Protein AF-Q2MZE9-F1 (afdb_monomer)

Mean predicted aligned error: 7.94 Å

InterPro domains:
  IPR005821 Ion transport domain [PF00520] (75-155)
  IPR008051 Voltage gated sodium channel, alpha-1 subunit [PR01664] (6-20)
  IPR008051 Voltage gated sodium channel, alpha-1 subunit [PR01664] (38-50)
  IPR043203 Voltage-gated cation channel calcium and sodium [PTHR10037] (46-164)

Organism: Oryctolagus cuniculus (NCBI:txid9986)

Radius of gyration: 27.96 Å; Cα contacts (8 Å, |Δi|>4): 169; chains: 1; bounding box: 73×41×87 Å

Nearest PDB structures (foldseek):
  8gz1-assembly1_B  TM=9.449E-01  e=8.628E-14  Homo sapiens
  8fhd-assembly1_A  TM=8.989E-01  e=8.628E-14  Homo sapiens
  5xsy-assembly1_A  TM=7.921E-01  e=4.516E-14  Electrophorus electricus
  8t6l-assembly1_A  TM=7.989E-01  e=1.808E-12  Rattus norvegicus
  7dtc-assembly1_A  TM=7.735E-01  e=7.305E-13  Homo sapiens

pLDDT: mean 89.85, std 5.23, range [54.91, 95.44]

Secondary structure (DSSP, 8-state):
-BSSPPHHHHHHTEEEEEEEEEETTEEEEEEEEEE-HHHHHH-GGGS-B-TT-SSBPP--SSTTSPPPPTTB---S-SPPTGGGTS-SSSHHHHHHHHHHHHTTSSHHHHHHHHHHHH-GGGHHHHHHHHHHHHHHHHHHHHHHHHHHHHHHHHHHHHHHHTT-

Structure (mmCIF, N/CA/C/O backbone):
data_AF-Q2MZE9-F1
#
_entry.id   AF-Q2MZE9-F1
#
loop_
_atom_site.group_PDB
_atom_site.id
_atom_site.type_symbol
_atom_site.label_atom_id
_atom_site.label_alt_id
_atom_site.label_comp_id
_atom_site.label_asym_id
_atom_site.label_entity_id
_atom_site.label_seq_id
_atom_site.pdbx_PDB_ins_code
_atom_site.Cartn_x
_atom_site.Cartn_y
_atom_site.Cartn_z
_atom_site.occupancy
_atom_site.B_iso_or_equiv
_atom_site.auth_seq_id
_atom_site.auth_comp_id
_atom_site.auth_asym_id
_atom_site.auth_atom_id
_atom_site.pdbx_PDB_model_num
ATOM 1 N N . ILE A 1 1 ? 11.244 -5.473 -10.842 1.00 92.06 1 ILE A N 1
ATOM 2 C CA . ILE A 1 1 ? 11.239 -5.811 -12.282 1.00 92.06 1 ILE A CA 1
ATOM 3 C C . ILE A 1 1 ? 12.564 -6.429 -12.678 1.00 92.06 1 ILE A C 1
ATOM 5 O O . ILE A 1 1 ? 13.571 -6.033 -12.102 1.00 92.06 1 ILE A O 1
ATOM 9 N N . GLN A 1 2 ? 12.567 -7.386 -13.600 1.00 92.69 2 GLN A N 1
ATOM 10 C CA . GLN A 1 2 ? 13.793 -8.001 -14.095 1.00 92.69 2 GLN A CA 1
ATOM 11 C C . GLN A 1 2 ? 14.699 -6.948 -14.754 1.00 92.69 2 GLN A C 1
ATOM 13 O O . GLN A 1 2 ? 14.245 -6.160 -15.587 1.00 92.69 2 GLN A O 1
ATOM 18 N N . TRP A 1 3 ? 15.967 -6.909 -14.350 1.00 90.06 3 TRP A N 1
ATOM 19 C CA . TRP A 1 3 ? 16.980 -6.007 -14.888 1.00 90.06 3 TRP A CA 1
ATOM 20 C C . TRP A 1 3 ? 18.386 -6.613 -14.740 1.00 90.06 3 TRP A C 1
ATOM 22 O O . TRP A 1 3 ? 18.739 -7.023 -13.630 1.00 90.06 3 TRP A O 1
ATOM 32 N N . PRO A 1 4 ? 19.223 -6.630 -15.798 1.00 91.06 4 PRO A N 1
ATOM 33 C CA . PRO A 1 4 ? 19.014 -6.046 -17.132 1.00 91.06 4 PRO A CA 1
ATOM 34 C C . PRO A 1 4 ? 17.959 -6.788 -17.985 1.00 91.06 4 PRO A C 1
ATOM 36 O O . PRO A 1 4 ? 17.674 -7.954 -17.706 1.00 91.06 4 PRO A O 1
ATOM 39 N N . PRO A 1 5 ? 17.359 -6.135 -19.004 1.00 88.62 5 PRO A N 1
ATOM 40 C CA . PRO A 1 5 ? 16.402 -6.774 -19.903 1.00 88.62 5 PRO A CA 1
ATOM 41 C C . PRO A 1 5 ? 17.094 -7.863 -20.726 1.00 88.62 5 PRO A C 1
ATOM 43 O O . PRO A 1 5 ? 18.270 -7.750 -21.073 1.00 88.62 5 PRO A O 1
ATOM 46 N N . THR A 1 6 ? 16.355 -8.910 -21.073 1.00 88.12 6 THR A N 1
ATOM 47 C CA . THR A 1 6 ? 16.819 -9.919 -22.035 1.00 88.12 6 THR A CA 1
ATOM 48 C C . THR A 1 6 ? 16.751 -9.379 -23.466 1.00 88.12 6 THR A C 1
ATOM 50 O O . THR A 1 6 ? 15.956 -8.481 -23.750 1.00 88.12 6 THR A O 1
ATOM 53 N N . ASN A 1 7 ? 17.523 -9.953 -24.394 1.00 87.06 7 ASN A N 1
ATOM 54 C CA . ASN A 1 7 ? 17.470 -9.553 -25.808 1.00 87.06 7 ASN A CA 1
ATOM 55 C C . ASN A 1 7 ? 16.047 -9.659 -26.385 1.00 87.06 7 ASN A C 1
ATOM 57 O O . ASN A 1 7 ? 15.601 -8.745 -27.066 1.00 87.06 7 ASN A O 1
ATOM 61 N N . ALA A 1 8 ? 15.304 -10.713 -26.024 1.00 84.75 8 ALA A N 1
ATOM 62 C CA . ALA A 1 8 ? 13.913 -10.889 -26.442 1.00 84.75 8 ALA A CA 1
ATOM 63 C C . ALA A 1 8 ? 13.004 -9.752 -25.941 1.00 84.75 8 ALA A C 1
ATOM 65 O O . ALA A 1 8 ? 12.236 -9.186 -26.711 1.00 84.75 8 ALA A O 1
ATOM 66 N N . SER A 1 9 ? 13.136 -9.361 -24.668 1.00 84.38 9 SER A N 1
ATOM 67 C CA . SER A 1 9 ? 12.370 -8.232 -24.122 1.00 84.38 9 SER A CA 1
ATOM 68 C C . SER A 1 9 ? 12.788 -6.878 -24.702 1.00 84.38 9 SER A C 1
ATOM 70 O O . SER A 1 9 ? 11.970 -5.966 -24.780 1.00 84.38 9 SER A O 1
ATOM 72 N N . LEU A 1 10 ? 14.054 -6.731 -25.107 1.00 85.69 10 LEU A N 1
ATOM 73 C CA . LEU A 1 10 ? 14.547 -5.512 -25.743 1.00 85.69 10 LEU A CA 1
ATOM 74 C C . LEU A 1 10 ? 13.932 -5.337 -27.138 1.00 85.69 10 LEU A C 1
ATOM 76 O O . LEU A 1 10 ? 13.550 -4.228 -27.492 1.00 85.69 10 LEU A O 1
ATOM 80 N N . GLU A 1 11 ? 13.804 -6.430 -27.893 1.00 84.12 11 GLU A N 1
ATOM 81 C CA . GLU A 1 11 ? 13.149 -6.448 -29.204 1.00 84.12 11 GLU A CA 1
ATOM 82 C C . GLU A 1 11 ? 11.637 -6.204 -29.082 1.00 84.12 11 GLU A C 1
ATOM 84 O O . GLU A 1 11 ? 11.106 -5.320 -29.754 1.00 84.12 11 GLU A O 1
ATOM 89 N N . GLU A 1 12 ? 10.950 -6.921 -28.184 1.00 85.50 12 GLU A N 1
ATOM 90 C CA . GLU A 1 12 ? 9.489 -6.840 -28.009 1.00 85.50 12 GLU A CA 1
ATOM 91 C C . GLU A 1 12 ? 9.016 -5.454 -27.542 1.00 85.50 12 GLU A C 1
ATOM 93 O O . GLU A 1 12 ? 7.957 -4.986 -27.956 1.00 85.50 12 GLU A O 1
ATOM 98 N N . HIS A 1 13 ? 9.812 -4.774 -26.713 1.00 85.75 13 HIS A N 1
ATOM 99 C CA . HIS A 1 13 ? 9.505 -3.435 -26.205 1.00 85.75 13 HIS A CA 1
ATOM 100 C C . HIS A 1 13 ? 10.331 -2.337 -26.891 1.00 85.75 13 HIS A C 1
ATOM 102 O O . HIS A 1 13 ? 10.587 -1.298 -26.288 1.00 85.75 13 HIS A O 1
ATOM 108 N N . SER A 1 14 ? 10.756 -2.534 -28.141 1.00 87.31 14 SER A N 1
ATOM 109 C CA . SER A 1 14 ? 11.359 -1.469 -28.951 1.00 87.31 14 SER A CA 1
ATOM 110 C C . SER A 1 14 ? 10.313 -0.777 -29.829 1.00 87.31 14 SER A C 1
ATOM 112 O O . SER A 1 14 ? 9.442 -1.415 -30.416 1.00 87.31 14 SER A O 1
ATOM 114 N N . ILE A 1 15 ? 10.384 0.550 -29.911 1.00 85.69 15 ILE A N 1
ATOM 115 C CA . ILE A 1 15 ? 9.556 1.370 -30.796 1.00 85.69 15 ILE A CA 1
ATOM 116 C C . ILE A 1 15 ? 10.444 1.925 -31.901 1.00 85.69 15 ILE A C 1
ATOM 118 O O . ILE A 1 15 ? 11.476 2.544 -31.637 1.00 85.69 15 ILE A O 1
ATOM 122 N N . GLU A 1 16 ? 10.006 1.749 -33.142 1.00 86.44 16 GLU A N 1
ATOM 123 C CA . GLU A 1 16 ? 10.609 2.395 -34.302 1.00 86.44 16 GLU A CA 1
ATOM 124 C C . GLU A 1 16 ? 10.171 3.866 -34.365 1.00 86.44 16 GLU A C 1
ATOM 126 O O . GLU A 1 16 ? 8.978 4.185 -34.409 1.00 86.44 16 GLU A O 1
ATOM 131 N N . LYS A 1 17 ? 11.139 4.784 -34.347 1.00 83.50 17 LYS A N 1
ATOM 132 C CA . LYS A 1 17 ? 10.919 6.222 -34.513 1.00 83.50 17 LYS A CA 1
ATOM 133 C C . LYS A 1 17 ? 11.656 6.723 -35.747 1.00 83.50 17 LYS A C 1
ATOM 135 O O . LYS A 1 17 ? 12.862 6.539 -35.876 1.00 83.50 17 LYS A O 1
ATOM 140 N N . ASN A 1 18 ? 10.930 7.436 -36.605 1.00 84.44 18 ASN A N 1
ATOM 141 C CA . ASN A 1 18 ? 11.505 8.136 -37.750 1.00 84.44 18 ASN A CA 1
ATOM 142 C C . ASN A 1 18 ? 11.893 9.548 -37.320 1.00 84.44 18 ASN A C 1
ATOM 144 O O . ASN A 1 18 ? 11.025 10.359 -36.992 1.00 84.44 18 ASN A O 1
ATOM 148 N N . ILE A 1 19 ? 13.190 9.831 -37.303 1.00 84.44 19 ILE A N 1
ATOM 149 C CA . ILE A 1 19 ? 13.750 11.115 -36.889 1.00 84.44 19 ILE A CA 1
A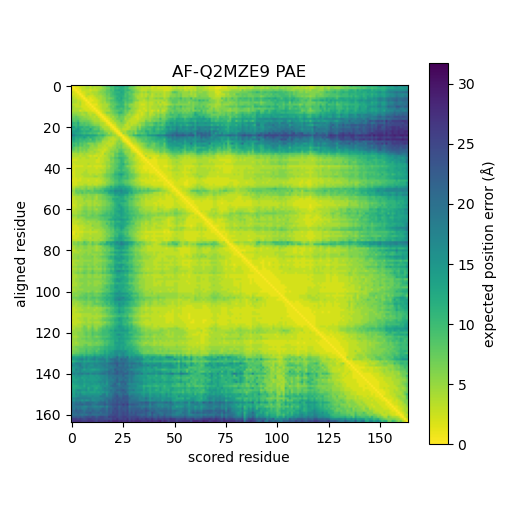TOM 150 C C . ILE A 1 19 ? 14.351 11.798 -38.116 1.00 84.44 19 ILE A C 1
ATOM 152 O O . ILE A 1 19 ? 14.996 11.166 -38.947 1.00 84.44 19 ILE A O 1
ATOM 156 N N . THR A 1 20 ? 14.138 13.104 -38.236 1.00 83.44 20 THR A N 1
ATOM 157 C CA . THR A 1 20 ? 14.804 13.944 -39.236 1.00 83.44 20 THR A CA 1
ATOM 158 C C . THR A 1 20 ? 16.092 14.498 -38.634 1.00 83.44 20 THR A C 1
ATOM 160 O O . THR A 1 20 ? 16.030 15.285 -37.686 1.00 83.44 20 THR A O 1
ATOM 163 N N . VAL A 1 21 ? 17.245 14.109 -39.168 1.00 81.81 21 VAL A N 1
ATOM 164 C CA . VAL A 1 21 ? 18.564 14.589 -38.737 1.00 81.81 21 VAL A CA 1
ATOM 165 C C . VAL A 1 21 ? 19.130 15.504 -39.822 1.00 81.81 21 VAL A C 1
ATOM 167 O O . VAL A 1 21 ? 19.146 15.140 -40.997 1.00 81.81 21 VAL A O 1
ATOM 170 N N . ASP A 1 22 ? 19.570 16.708 -39.448 1.00 79.06 22 ASP A N 1
ATOM 171 C CA . ASP A 1 22 ? 20.300 17.599 -40.357 1.00 79.06 22 ASP A CA 1
ATOM 172 C C . ASP A 1 22 ? 21.789 17.261 -40.307 1.00 79.06 22 ASP A C 1
ATOM 174 O O . ASP A 1 22 ? 22.445 17.430 -39.277 1.00 79.06 22 ASP A O 1
ATOM 178 N N . ASN A 1 23 ? 22.320 16.776 -41.425 1.00 79.69 23 ASN A N 1
ATOM 179 C CA . ASN A 1 23 ? 23.736 16.501 -41.585 1.00 79.69 23 ASN A CA 1
ATOM 180 C C . ASN A 1 23 ? 24.309 17.509 -42.585 1.00 79.69 23 ASN A C 1
ATOM 182 O O . ASN A 1 23 ? 24.196 17.346 -43.801 1.00 79.69 23 ASN A O 1
ATOM 186 N N . ASN A 1 24 ? 24.912 18.576 -42.058 1.00 77.44 24 ASN A N 1
ATOM 187 C CA . ASN A 1 24 ? 25.632 19.597 -42.823 1.00 77.44 24 ASN A CA 1
ATOM 188 C C . ASN A 1 24 ? 24.790 20.270 -43.938 1.00 77.44 24 ASN A C 1
ATOM 190 O O . ASN A 1 24 ? 25.292 20.528 -45.033 1.00 77.44 24 ASN A O 1
ATOM 194 N N . GLY A 1 25 ? 23.505 20.539 -43.668 1.00 76.31 25 GLY A N 1
ATOM 195 C CA . GLY A 1 25 ? 22.568 21.194 -44.588 1.00 76.31 25 GLY A CA 1
ATOM 196 C C . GLY A 1 25 ? 21.709 20.235 -45.418 1.00 76.31 25 GLY A C 1
ATOM 197 O O . GLY A 1 25 ? 20.897 20.691 -46.226 1.00 76.31 25 GLY A O 1
ATOM 198 N N . THR A 1 26 ? 21.867 18.920 -45.233 1.00 78.19 26 THR A N 1
ATOM 199 C CA . THR A 1 26 ? 20.988 17.898 -45.816 1.00 78.19 26 THR A CA 1
ATOM 200 C C . THR A 1 26 ? 20.125 17.251 -44.740 1.00 78.19 26 THR A C 1
ATOM 202 O O . THR A 1 26 ? 20.638 16.652 -43.799 1.00 78.19 26 THR A O 1
ATOM 205 N N . ILE A 1 27 ? 18.803 17.352 -44.905 1.00 81.50 27 ILE A N 1
ATOM 206 C CA . ILE A 1 27 ? 17.824 16.705 -44.027 1.00 81.50 27 ILE A CA 1
ATOM 207 C C . ILE A 1 27 ? 17.706 15.237 -44.442 1.00 81.50 27 ILE A C 1
ATOM 209 O O . ILE A 1 27 ? 17.282 14.937 -45.561 1.00 81.50 27 ILE A O 1
ATOM 213 N N . VAL A 1 28 ? 18.070 14.332 -43.539 1.00 82.81 28 VAL A N 1
ATOM 214 C CA . VAL A 1 28 ? 17.989 12.880 -43.726 1.00 82.81 28 VAL A CA 1
ATOM 215 C C . VAL A 1 28 ? 16.950 12.311 -42.762 1.00 82.81 28 VAL A C 1
ATOM 217 O O . VAL A 1 28 ? 16.917 12.679 -41.591 1.00 82.81 28 VAL A O 1
ATOM 220 N N . ASN A 1 29 ? 16.096 11.412 -43.255 1.00 83.12 29 ASN A N 1
ATOM 221 C CA . ASN A 1 29 ? 15.196 10.634 -42.405 1.00 83.12 29 ASN A CA 1
ATOM 222 C C . ASN A 1 29 ? 15.918 9.358 -41.958 1.00 83.12 29 ASN A C 1
ATOM 224 O O . ASN A 1 29 ? 16.256 8.526 -42.799 1.00 83.12 29 ASN A O 1
ATOM 228 N N . GLU A 1 30 ? 16.122 9.199 -40.655 1.00 84.19 30 GLU A N 1
ATOM 229 C CA . GLU A 1 30 ? 16.715 8.011 -40.041 1.00 84.19 30 GLU A CA 1
ATOM 230 C C . GLU A 1 30 ? 15.681 7.276 -39.179 1.00 84.19 30 GLU A C 1
ATOM 232 O O . GLU A 1 30 ? 14.923 7.888 -38.424 1.00 84.19 30 GLU A O 1
ATOM 237 N N . THR A 1 31 ? 15.652 5.949 -39.294 1.00 82.69 31 THR A N 1
ATOM 238 C CA . THR A 1 31 ? 14.864 5.050 -38.440 1.00 82.69 31 THR A CA 1
ATOM 239 C C . THR A 1 31 ? 15.708 4.654 -37.230 1.00 82.69 31 THR A C 1
ATOM 241 O O . THR A 1 31 ? 16.752 4.015 -37.390 1.00 82.69 31 THR A O 1
ATOM 244 N N . VAL A 1 32 ? 15.271 5.007 -36.024 1.00 84.19 32 VAL A N 1
ATOM 245 C CA . VAL A 1 32 ? 15.944 4.656 -34.765 1.00 84.19 32 VAL A CA 1
ATOM 246 C C . VAL A 1 32 ? 15.018 3.791 -33.918 1.00 84.19 32 VAL A C 1
ATOM 248 O O . VAL A 1 32 ? 13.835 4.096 -33.772 1.00 84.19 32 VAL A O 1
ATOM 251 N N . PHE A 1 33 ? 15.562 2.725 -33.332 1.00 83.50 33 PHE A N 1
ATOM 252 C CA . PHE A 1 33 ? 14.850 1.887 -32.369 1.00 83.50 33 PHE A CA 1
ATOM 253 C C . PHE A 1 33 ? 15.090 2.412 -30.954 1.00 83.50 33 PHE A C 1
ATOM 255 O O . PHE A 1 33 ? 16.225 2.448 -30.478 1.00 83.50 33 PHE A O 1
ATOM 262 N N . GLU A 1 34 ? 14.021 2.825 -30.279 1.00 86.38 34 GLU A N 1
ATOM 263 C CA . GLU A 1 34 ? 14.058 3.292 -28.895 1.00 86.38 34 GLU A CA 1
ATOM 264 C C . GLU A 1 34 ? 13.375 2.275 -27.983 1.00 86.38 34 GLU A C 1
ATOM 266 O O . GLU A 1 34 ? 12.285 1.794 -28.281 1.00 86.38 34 GLU A O 1
ATOM 271 N N . PHE A 1 35 ? 14.004 1.951 -26.857 1.00 88.38 35 PHE A N 1
ATOM 272 C CA . PHE A 1 35 ? 13.419 1.041 -25.879 1.00 88.38 35 PHE A CA 1
ATOM 273 C C . PHE A 1 35 ? 12.284 1.722 -25.100 1.00 88.38 35 PHE A C 1
ATOM 275 O O . PHE A 1 35 ? 12.503 2.706 -24.387 1.00 88.38 35 PHE A O 1
ATOM 282 N N . ASP A 1 36 ? 11.072 1.179 -25.201 1.00 91.06 36 ASP A N 1
ATOM 283 C CA . ASP A 1 36 ? 9.901 1.639 -24.466 1.00 91.06 36 ASP A CA 1
ATOM 284 C C . ASP A 1 36 ? 9.876 1.078 -23.046 1.00 91.06 36 ASP A C 1
ATOM 286 O O . ASP A 1 36 ? 9.260 0.055 -22.725 1.00 91.06 36 ASP A O 1
ATOM 290 N N . TRP A 1 37 ? 10.509 1.836 -22.157 1.00 89.94 37 TRP A N 1
ATOM 291 C CA . TRP A 1 37 ? 10.504 1.553 -20.731 1.00 89.94 37 TRP A CA 1
ATOM 292 C C . TRP A 1 37 ? 9.093 1.447 -20.142 1.00 89.94 37 TRP A C 1
ATOM 294 O O . TRP A 1 37 ? 8.875 0.631 -19.251 1.00 89.94 37 TRP A O 1
ATOM 304 N N . LYS A 1 38 ? 8.118 2.241 -20.610 1.00 90.81 38 LYS A N 1
ATOM 305 C CA . LYS A 1 38 ? 6.769 2.252 -20.017 1.00 90.81 38 LYS A CA 1
ATOM 306 C C . LYS A 1 38 ? 6.026 0.952 -20.297 1.00 90.81 38 LYS A C 1
ATOM 308 O O . LYS A 1 38 ? 5.412 0.404 -19.384 1.00 90.81 38 LYS A O 1
ATOM 313 N N . SER A 1 39 ? 6.109 0.463 -21.532 1.00 90.75 39 SER A N 1
ATOM 314 C CA . SER A 1 39 ? 5.529 -0.825 -21.912 1.00 90.75 39 SER A CA 1
ATOM 315 C C . SER A 1 39 ? 6.199 -1.973 -21.153 1.00 90.75 39 SER A C 1
ATOM 317 O O . SER A 1 39 ? 5.507 -2.802 -20.562 1.00 90.75 39 SER A O 1
ATOM 319 N N . TYR A 1 40 ? 7.532 -1.952 -21.045 1.00 91.69 40 TYR A N 1
ATOM 320 C CA . TYR A 1 40 ? 8.283 -2.977 -20.315 1.00 91.69 40 TYR A CA 1
ATOM 321 C C . TYR A 1 40 ? 7.908 -3.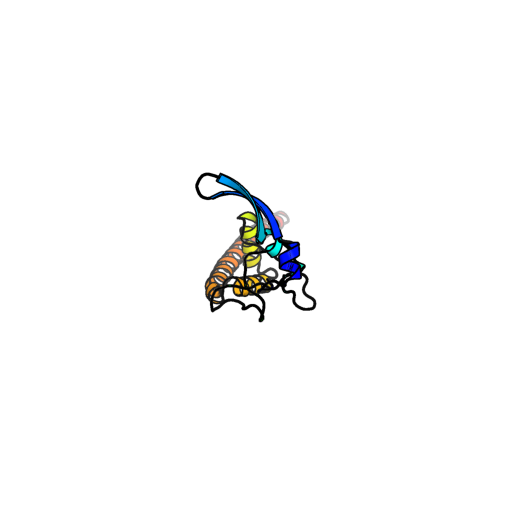048 -18.828 1.00 91.69 40 TYR A C 1
ATOM 323 O O . TYR A 1 40 ? 7.667 -4.132 -18.300 1.00 91.69 40 TYR A O 1
ATOM 331 N N . ILE A 1 41 ? 7.806 -1.904 -18.134 1.00 93.06 41 ILE A N 1
ATOM 332 C CA . ILE A 1 41 ? 7.467 -1.912 -16.703 1.00 93.06 41 ILE A CA 1
ATOM 333 C C . ILE A 1 41 ? 6.038 -2.370 -16.416 1.00 93.06 41 ILE A C 1
ATOM 335 O O . ILE A 1 41 ? 5.766 -2.891 -15.333 1.00 93.06 41 ILE A O 1
ATOM 339 N N . GLN A 1 42 ? 5.123 -2.159 -17.358 1.00 91.44 42 GLN A N 1
ATOM 340 C CA . GLN A 1 42 ? 3.719 -2.502 -17.186 1.00 91.44 42 GLN A CA 1
ATOM 341 C C . GLN A 1 42 ? 3.454 -3.996 -17.404 1.00 91.44 42 GLN A C 1
ATOM 343 O O . GLN A 1 42 ? 2.466 -4.517 -16.884 1.00 91.44 42 GLN A O 1
ATOM 348 N N . ASP A 1 43 ? 4.343 -4.688 -18.112 1.00 91.50 43 ASP A N 1
ATOM 349 C CA . ASP A 1 43 ? 4.225 -6.113 -18.366 1.00 91.50 43 ASP A CA 1
ATOM 350 C C . ASP A 1 43 ? 4.519 -6.943 -17.106 1.00 91.50 43 ASP A C 1
ATOM 352 O O . ASP A 1 43 ? 5.605 -6.907 -16.519 1.00 91.50 43 ASP A O 1
ATOM 356 N N . THR A 1 44 ? 3.524 -7.726 -16.693 1.00 90.12 44 THR A N 1
ATOM 357 C CA . THR A 1 44 ? 3.588 -8.561 -15.494 1.00 90.12 44 THR A CA 1
ATOM 358 C C . THR A 1 44 ? 4.564 -9.725 -15.629 1.00 90.12 44 THR A C 1
ATOM 360 O O . THR A 1 44 ? 4.995 -10.257 -14.612 1.00 90.12 44 THR A O 1
ATOM 363 N N . ARG A 1 45 ? 4.950 -10.128 -16.848 1.00 90.44 45 ARG A N 1
ATOM 364 C CA . ARG A 1 45 ? 5.891 -11.242 -17.078 1.00 90.44 45 ARG A CA 1
ATOM 365 C C . ARG A 1 45 ? 7.271 -10.988 -16.471 1.00 90.44 45 ARG A C 1
ATOM 367 O O . ARG A 1 45 ? 7.944 -11.935 -16.079 1.00 90.44 45 ARG A O 1
ATOM 374 N N . TYR A 1 46 ? 7.668 -9.721 -16.362 1.00 91.56 46 TYR A N 1
ATOM 375 C CA . TYR A 1 46 ? 8.966 -9.312 -15.815 1.00 91.56 46 TYR A CA 1
ATOM 376 C C . TYR A 1 46 ? 8.892 -8.914 -14.333 1.00 91.56 46 TYR A C 1
ATOM 378 O O . TYR A 1 46 ? 9.871 -8.426 -13.750 1.00 91.56 46 TYR A O 1
ATOM 386 N N . HIS A 1 47 ? 7.729 -9.073 -13.696 1.00 93.31 47 HIS A N 1
ATOM 387 C CA . HIS A 1 47 ? 7.569 -8.883 -12.256 1.00 93.31 47 HIS A CA 1
ATOM 388 C C . HIS A 1 47 ? 7.945 -10.163 -11.511 1.00 93.31 47 HIS A C 1
ATOM 390 O O . HIS A 1 47 ? 7.832 -11.268 -12.031 1.00 93.31 47 HIS A O 1
ATOM 396 N N . TYR A 1 48 ? 8.415 -10.008 -10.275 1.00 93.19 48 TYR A N 1
ATOM 397 C CA . TYR A 1 48 ? 8.792 -11.144 -9.441 1.00 93.19 48 TYR A CA 1
ATOM 398 C C . TYR A 1 48 ? 7.618 -11.549 -8.548 1.00 93.19 48 TYR A C 1
ATOM 400 O O . TYR A 1 48 ? 7.118 -10.717 -7.786 1.00 93.19 48 TYR A O 1
ATOM 408 N N . PHE A 1 49 ? 7.214 -12.817 -8.610 1.00 93.12 49 PHE A N 1
ATOM 409 C CA . PHE A 1 49 ? 6.149 -13.397 -7.789 1.00 93.12 49 PHE A CA 1
ATOM 410 C C . PHE A 1 49 ? 6.724 -14.491 -6.893 1.00 93.12 49 PHE A C 1
ATOM 412 O O . PHE A 1 49 ? 7.565 -15.277 -7.329 1.00 93.12 49 PHE A O 1
ATOM 419 N N . LEU A 1 50 ? 6.271 -14.540 -5.640 1.00 92.25 50 LEU A N 1
ATOM 420 C CA . LEU A 1 50 ? 6.592 -15.655 -4.751 1.00 92.25 50 LEU A CA 1
ATOM 421 C C . LEU A 1 50 ? 5.678 -16.840 -5.061 1.00 92.25 50 LEU A C 1
ATOM 423 O O . LEU A 1 50 ? 4.527 -16.665 -5.462 1.00 92.25 50 LEU A O 1
ATOM 427 N N . GLU A 1 51 ? 6.180 -18.049 -4.821 1.00 90.62 51 GLU A N 1
ATOM 428 C CA . GLU A 1 51 ? 5.391 -19.270 -4.971 1.00 90.62 51 GLU A CA 1
ATOM 429 C C . GLU A 1 51 ? 4.119 -19.210 -4.109 1.00 90.62 51 GLU A C 1
ATOM 431 O O . GLU A 1 51 ? 4.167 -18.939 -2.910 1.00 90.62 51 GLU A O 1
ATOM 436 N N . GLY A 1 52 ? 2.966 -19.441 -4.741 1.00 88.25 52 GLY A N 1
ATOM 437 C CA . GLY A 1 52 ? 1.660 -19.425 -4.075 1.00 88.25 52 GLY A CA 1
ATOM 438 C C . GLY A 1 52 ? 1.066 -18.035 -3.813 1.00 88.25 52 GLY A C 1
ATOM 439 O O . GLY A 1 52 ? -0.021 -17.957 -3.243 1.00 88.25 52 GLY A O 1
ATOM 440 N N . VAL A 1 53 ? 1.719 -16.947 -4.237 1.00 89.56 53 VAL A N 1
ATOM 441 C CA . VAL A 1 53 ? 1.222 -15.571 -4.068 1.00 89.56 53 VAL A CA 1
ATOM 442 C C . VAL A 1 53 ? 0.788 -14.989 -5.416 1.00 89.56 53 VAL A C 1
ATOM 444 O O . VAL A 1 53 ? 1.514 -15.065 -6.401 1.00 89.56 53 VAL A O 1
ATOM 447 N N . LEU A 1 54 ? -0.410 -14.396 -5.456 1.00 88.50 54 LEU A N 1
ATOM 448 C CA . LEU A 1 54 ? -0.990 -13.803 -6.672 1.00 88.50 54 LEU A CA 1
ATOM 449 C C . LEU A 1 54 ? -0.431 -12.411 -7.000 1.00 88.50 54 LEU A C 1
ATOM 451 O O . LEU A 1 54 ? -0.424 -12.005 -8.159 1.00 88.50 54 LEU A O 1
ATOM 455 N N . ASP A 1 55 ? -0.006 -11.669 -5.980 1.00 91.81 55 ASP A N 1
ATOM 456 C CA . ASP A 1 55 ? 0.514 -10.312 -6.123 1.00 91.81 55 ASP A CA 1
ATOM 457 C C . ASP A 1 55 ? 2.047 -10.311 -6.240 1.00 91.81 55 ASP A C 1
ATOM 459 O O . ASP A 1 55 ? 2.743 -11.150 -5.660 1.00 91.81 55 ASP A O 1
ATOM 463 N N . ALA A 1 56 ? 2.580 -9.343 -6.989 1.00 92.62 56 ALA A N 1
ATOM 464 C CA . ALA A 1 56 ? 4.019 -9.178 -7.160 1.00 92.62 56 ALA A CA 1
ATOM 465 C C . ALA A 1 56 ? 4.698 -8.767 -5.843 1.00 92.62 56 ALA A C 1
ATOM 467 O O . ALA A 1 56 ? 4.122 -8.071 -5.001 1.00 92.62 56 ALA A O 1
ATOM 468 N N . LEU A 1 57 ? 5.959 -9.164 -5.677 1.00 93.50 57 LEU A N 1
ATOM 469 C CA . LEU A 1 57 ? 6.747 -8.831 -4.498 1.00 93.50 57 LEU A CA 1
ATOM 470 C C . LEU A 1 57 ? 6.983 -7.319 -4.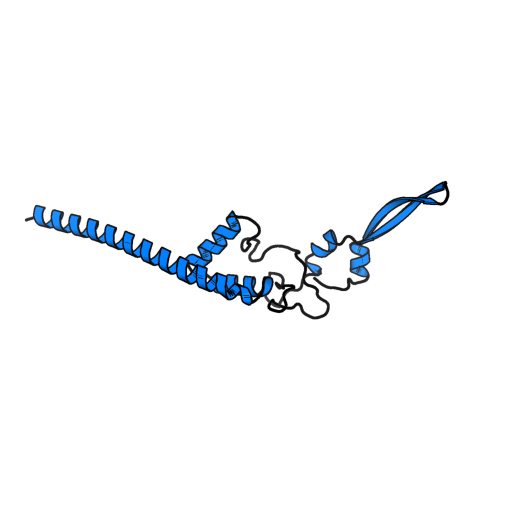394 1.00 93.50 57 LEU A C 1
ATOM 472 O O . LEU A 1 57 ? 7.631 -6.718 -5.252 1.00 93.50 57 LEU A O 1
ATOM 476 N N . LEU A 1 58 ? 6.533 -6.725 -3.288 1.00 94.31 58 LEU A N 1
ATOM 477 C CA . LEU A 1 58 ? 6.856 -5.341 -2.948 1.00 94.31 58 LEU A CA 1
ATOM 478 C C . LEU A 1 58 ? 8.328 -5.189 -2.552 1.00 94.31 58 LEU A C 1
ATOM 480 O O . LEU A 1 58 ? 8.921 -6.048 -1.887 1.00 94.31 58 LEU A O 1
ATOM 484 N N . CYS A 1 59 ? 8.882 -4.042 -2.917 1.00 94.56 59 CYS A N 1
ATOM 485 C CA . CYS A 1 59 ? 10.250 -3.639 -2.639 1.00 94.56 59 CYS A CA 1
ATOM 486 C C . CYS A 1 59 ? 10.306 -2.137 -2.354 1.00 94.56 59 CYS A C 1
ATOM 488 O O . CYS A 1 59 ? 9.374 -1.402 -2.690 1.00 94.56 59 CYS A O 1
ATOM 490 N N . GLY A 1 60 ? 11.416 -1.683 -1.780 1.00 94.88 60 GLY A N 1
ATOM 491 C CA . GLY A 1 60 ? 11.716 -0.264 -1.632 1.00 94.88 60 GLY A CA 1
ATOM 492 C C . GLY A 1 60 ? 13.174 0.036 -1.951 1.00 94.88 60 GLY A C 1
ATOM 493 O O . GLY A 1 60 ? 14.025 -0.848 -1.894 1.00 94.88 60 GLY A O 1
ATOM 494 N N . ASN A 1 61 ? 13.456 1.294 -2.293 1.00 93.00 61 ASN A N 1
ATOM 495 C CA . ASN A 1 61 ? 14.818 1.753 -2.586 1.00 93.00 61 ASN A CA 1
ATOM 496 C C . ASN A 1 61 ? 15.576 2.227 -1.330 1.00 93.00 61 ASN A C 1
ATOM 498 O O . ASN A 1 61 ? 16.765 2.528 -1.396 1.00 93.00 61 ASN A O 1
ATOM 502 N N . SER A 1 62 ? 14.884 2.332 -0.194 1.00 92.38 62 SER A N 1
ATOM 503 C CA . SER A 1 62 ? 15.476 2.693 1.094 1.00 92.38 62 SER A CA 1
ATOM 504 C C . SER A 1 62 ? 16.293 1.525 1.657 1.00 92.38 62 SER A C 1
ATOM 506 O O . SER A 1 62 ? 15.908 0.365 1.509 1.00 92.38 62 SER A O 1
ATOM 508 N N . SER A 1 63 ? 17.391 1.814 2.360 1.00 91.19 63 SER A N 1
ATOM 509 C CA . SER A 1 63 ? 18.265 0.789 2.962 1.00 91.19 63 SER A CA 1
ATOM 510 C C . SER A 1 63 ? 17.554 -0.105 3.986 1.00 91.19 63 SER A C 1
ATOM 512 O O . SER A 1 63 ? 17.987 -1.222 4.256 1.00 91.19 63 SER A O 1
ATOM 514 N N . ASP A 1 64 ? 16.473 0.393 4.577 1.00 93.19 64 ASP A N 1
ATOM 515 C CA . ASP A 1 64 ? 15.641 -0.266 5.578 1.00 93.19 64 ASP A CA 1
ATOM 516 C C . ASP A 1 64 ? 14.364 -0.899 4.996 1.00 93.19 64 ASP A C 1
ATOM 518 O O . ASP A 1 64 ? 13.555 -1.436 5.757 1.00 93.19 64 ASP A O 1
ATOM 522 N N . ALA A 1 65 ? 14.174 -0.854 3.674 1.00 94.75 65 ALA A N 1
ATOM 523 C CA . ALA A 1 65 ? 13.053 -1.472 2.969 1.00 94.75 65 ALA A CA 1
ATOM 524 C C . ALA A 1 65 ? 13.373 -2.899 2.484 1.00 94.75 65 ALA A C 1
ATOM 526 O O . ALA A 1 65 ? 14.479 -3.420 2.638 1.00 94.75 65 ALA A O 1
ATOM 527 N N . GLY A 1 66 ? 12.365 -3.570 1.924 1.00 93.38 66 GLY A N 1
ATOM 528 C CA . GLY A 1 66 ? 12.512 -4.898 1.341 1.00 93.38 66 GLY A CA 1
ATOM 529 C C . GLY A 1 66 ? 13.347 -4.860 0.067 1.00 93.38 66 GLY A C 1
ATOM 530 O O . GLY A 1 66 ? 12.994 -4.170 -0.887 1.00 93.38 66 GLY A O 1
ATOM 531 N N . GLN A 1 67 ? 14.420 -5.648 0.042 1.00 92.94 67 GLN A N 1
ATOM 532 C CA . GLN A 1 67 ? 15.271 -5.800 -1.134 1.00 92.94 67 GLN A CA 1
ATOM 533 C C . GLN A 1 67 ? 14.659 -6.770 -2.155 1.00 92.94 67 GLN A C 1
ATOM 535 O O . GLN A 1 67 ? 13.923 -7.700 -1.801 1.00 92.94 67 GLN A O 1
ATOM 540 N N . CYS A 1 68 ? 14.975 -6.530 -3.427 1.00 93.62 68 CYS A N 1
ATOM 541 C CA . CYS A 1 68 ? 14.687 -7.444 -4.530 1.00 93.62 68 CYS A CA 1
ATOM 542 C C . CYS A 1 68 ? 15.757 -8.549 -4.615 1.00 93.62 68 CYS A C 1
ATOM 544 O O . CYS A 1 68 ? 16.892 -8.314 -4.199 1.00 93.62 68 CYS A O 1
ATOM 546 N N . PRO A 1 69 ? 15.425 -9.729 -5.171 1.00 93.94 69 PRO A N 1
ATOM 547 C CA . PRO A 1 69 ? 16.423 -10.744 -5.511 1.00 93.94 69 PRO A CA 1
ATOM 548 C C . PRO A 1 69 ? 17.378 -10.257 -6.614 1.00 93.94 69 PRO A C 1
ATOM 550 O O . PRO A 1 69 ? 17.098 -9.281 -7.314 1.00 93.94 69 PRO A O 1
ATOM 553 N N . GLU A 1 70 ? 18.502 -10.955 -6.791 1.00 92.62 70 GLU A N 1
ATOM 554 C CA . GLU A 1 70 ? 19.471 -10.638 -7.846 1.00 92.62 70 GLU A CA 1
ATOM 555 C C . GLU A 1 70 ? 18.839 -10.697 -9.245 1.00 92.62 70 GLU A C 1
ATOM 557 O O . GLU A 1 70 ? 17.977 -11.530 -9.526 1.00 92.62 70 GLU A O 1
ATOM 562 N N . GLY A 1 71 ? 19.256 -9.784 -10.127 1.00 93.00 71 GLY A N 1
ATOM 563 C CA . GLY A 1 71 ? 18.667 -9.640 -11.461 1.00 93.00 71 GLY A CA 1
ATOM 564 C C . GLY A 1 71 ? 17.301 -8.947 -11.470 1.00 93.00 71 GLY A C 1
ATOM 565 O O . GLY A 1 71 ? 16.632 -8.934 -12.503 1.00 93.00 71 GLY A O 1
ATOM 566 N N . TYR A 1 72 ? 16.875 -8.368 -10.343 1.00 94.31 72 TYR A N 1
ATOM 567 C CA . TYR A 1 72 ? 15.680 -7.538 -10.254 1.00 94.31 72 TYR A CA 1
ATOM 568 C C . TYR A 1 72 ? 15.993 -6.183 -9.619 1.00 94.31 72 TYR A C 1
ATOM 570 O O . TYR A 1 72 ? 16.686 -6.086 -8.610 1.00 94.31 72 TYR A O 1
ATOM 578 N N . MET A 1 73 ? 15.408 -5.124 -10.172 1.00 93.75 73 MET A N 1
ATOM 579 C CA . MET A 1 73 ? 15.458 -3.774 -9.613 1.00 93.75 73 MET A CA 1
ATOM 580 C C . MET A 1 73 ? 14.084 -3.321 -9.115 1.00 93.75 73 MET A C 1
ATOM 582 O O . MET A 1 73 ? 13.042 -3.759 -9.621 1.00 9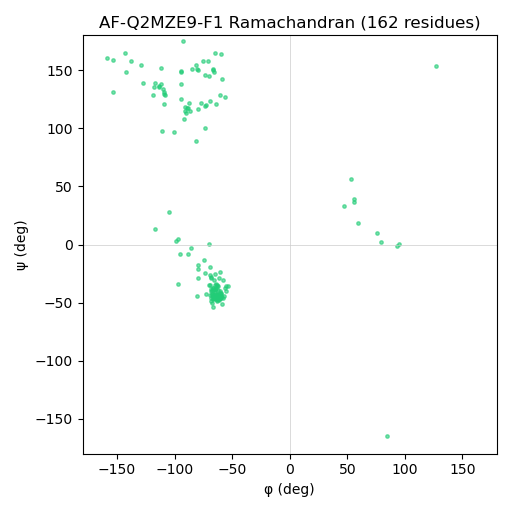3.75 73 MET A O 1
ATOM 586 N N . CYS A 1 74 ? 14.073 -2.443 -8.115 1.00 94.69 74 CYS A N 1
ATOM 587 C CA . CYS A 1 74 ? 12.841 -1.903 -7.557 1.00 94.69 74 CYS A CA 1
ATOM 588 C C . CYS A 1 74 ? 12.380 -0.664 -8.327 1.00 94.69 74 CYS A C 1
ATOM 590 O O . CYS A 1 74 ? 13.112 0.318 -8.423 1.00 94.69 74 CYS A O 1
ATOM 592 N N . VAL A 1 75 ? 11.164 -0.706 -8.874 1.00 93.75 75 VAL A N 1
ATOM 593 C CA . VAL A 1 75 ? 10.562 0.396 -9.638 1.00 93.75 75 VAL A CA 1
ATOM 594 C C . VAL A 1 75 ? 9.075 0.482 -9.320 1.00 93.75 75 VAL A C 1
ATOM 596 O O . VAL A 1 75 ? 8.439 -0.540 -9.062 1.00 93.75 75 VAL A O 1
ATOM 599 N N . LYS A 1 76 ? 8.505 1.693 -9.357 1.00 91.44 76 LYS A N 1
ATOM 600 C CA . LYS A 1 76 ? 7.054 1.876 -9.225 1.00 91.44 76 LYS A CA 1
ATOM 601 C C . LYS A 1 76 ? 6.385 1.415 -10.521 1.00 91.44 76 LYS A C 1
ATOM 603 O O . LYS A 1 76 ? 6.399 2.145 -11.509 1.00 91.44 76 LYS A O 1
ATOM 608 N N . ALA A 1 77 ? 5.839 0.204 -10.514 1.00 88.44 77 ALA A N 1
ATOM 609 C CA . ALA A 1 77 ? 5.198 -0.403 -11.670 1.00 88.44 77 ALA A CA 1
ATOM 610 C C . ALA A 1 77 ? 4.141 -1.437 -11.259 1.00 88.44 77 ALA A C 1
ATOM 612 O O . ALA A 1 77 ? 4.193 -1.979 -10.157 1.00 88.44 77 ALA A O 1
ATOM 613 N N . GLY A 1 78 ? 3.216 -1.730 -12.174 1.00 87.88 78 GLY A N 1
ATOM 614 C CA . GLY A 1 78 ? 2.188 -2.749 -11.982 1.00 87.88 78 GLY A CA 1
ATOM 615 C C . GLY A 1 78 ? 0.946 -2.269 -11.227 1.00 87.88 78 GLY A C 1
ATOM 616 O O . GLY A 1 78 ? 0.677 -1.073 -11.109 1.00 87.88 78 GLY A O 1
ATOM 617 N N . ARG A 1 79 ? 0.151 -3.241 -10.769 1.00 89.62 79 ARG A N 1
ATOM 618 C CA . ARG A 1 79 ? -1.102 -3.026 -10.035 1.00 89.62 79 ARG A CA 1
ATOM 619 C C . ARG A 1 79 ? -0.851 -3.072 -8.528 1.00 89.62 79 ARG A C 1
ATOM 621 O O . ARG A 1 79 ? -0.009 -3.831 -8.060 1.00 89.62 79 ARG A O 1
ATOM 628 N N . ASN A 1 80 ? -1.643 -2.314 -7.776 1.00 93.06 80 ASN A N 1
ATOM 629 C CA . ASN A 1 80 ? -1.610 -2.345 -6.316 1.00 93.06 80 ASN A CA 1
ATOM 630 C C . ASN A 1 80 ? -2.093 -3.713 -5.762 1.00 93.06 80 ASN A C 1
ATOM 632 O O . ASN A 1 80 ? -2.925 -4.365 -6.408 1.00 93.06 80 ASN A O 1
ATOM 636 N N . PRO A 1 81 ? -1.611 -4.148 -4.577 1.00 93.12 81 PRO A N 1
ATOM 637 C CA . PRO A 1 81 ? -1.977 -5.437 -3.979 1.00 93.12 81 PRO A CA 1
ATOM 638 C C . PRO A 1 81 ? -3.478 -5.591 -3.700 1.00 93.12 81 PRO A C 1
ATOM 640 O O . PRO A 1 81 ? -4.219 -4.603 -3.627 1.00 93.12 81 PRO A O 1
ATOM 643 N N . ASN A 1 82 ? -3.922 -6.832 -3.474 1.00 91.50 82 ASN A N 1
ATOM 644 C CA . ASN A 1 82 ? -5.307 -7.184 -3.140 1.00 91.50 82 ASN A CA 1
ATOM 645 C C . ASN A 1 82 ? -6.310 -6.616 -4.159 1.00 91.50 82 ASN A C 1
ATOM 647 O O . ASN A 1 82 ? -7.209 -5.854 -3.804 1.00 91.50 82 ASN A O 1
ATOM 651 N N . TYR A 1 83 ? -6.129 -6.942 -5.443 1.00 91.06 83 TYR A N 1
ATOM 652 C CA . TYR A 1 83 ? -6.968 -6.450 -6.552 1.00 91.06 83 TYR A CA 1
ATOM 653 C C . TYR A 1 83 ? -6.999 -4.919 -6.714 1.00 91.06 83 TYR A C 1
ATOM 655 O O . TYR A 1 83 ? -7.879 -4.387 -7.385 1.00 91.06 83 TYR A O 1
ATOM 663 N N . GLY A 1 84 ? -6.028 -4.205 -6.144 1.00 91.44 84 GLY A N 1
ATOM 664 C CA . GLY A 1 84 ? -5.946 -2.749 -6.198 1.00 91.44 84 GLY A CA 1
ATOM 665 C C . GLY A 1 84 ? -6.585 -2.025 -5.012 1.00 91.44 84 GLY A C 1
ATOM 666 O O . GLY A 1 84 ? -6.506 -0.800 -4.941 1.00 91.44 84 GLY A O 1
ATOM 667 N N . TYR A 1 85 ? -7.172 -2.754 -4.061 1.00 90.25 85 TYR A N 1
ATOM 668 C CA . TYR A 1 85 ? -7.855 -2.166 -2.905 1.00 90.25 85 TYR A CA 1
ATOM 669 C C . TYR A 1 85 ? -6.911 -1.706 -1.795 1.00 90.25 85 TYR A C 1
ATOM 671 O O . TYR A 1 85 ? -7.299 -0.920 -0.935 1.00 90.25 85 TYR A O 1
ATOM 679 N N . THR A 1 86 ? -5.666 -2.184 -1.791 1.00 94.00 86 THR A N 1
ATOM 680 C CA . THR A 1 86 ? -4.661 -1.782 -0.801 1.00 94.00 86 THR A CA 1
ATOM 681 C C . THR A 1 86 ? -3.714 -0.752 -1.398 1.00 94.00 86 THR A C 1
ATOM 683 O O . THR A 1 86 ? -2.766 -1.112 -2.094 1.00 94.00 86 THR A O 1
ATOM 686 N N . SER A 1 87 ? -3.976 0.535 -1.155 1.00 94.00 87 SER A N 1
ATOM 687 C CA . SER A 1 87 ? -3.137 1.618 -1.673 1.00 94.00 87 SER A CA 1
ATOM 688 C C . SER A 1 87 ? -3.273 2.935 -0.913 1.00 94.00 87 SER A C 1
ATOM 690 O O . SER A 1 87 ? -4.278 3.194 -0.253 1.00 94.00 87 SER A O 1
ATOM 692 N N . PHE A 1 88 ? -2.260 3.789 -1.076 1.00 93.56 88 PHE A N 1
ATOM 693 C CA . PHE A 1 88 ? -2.227 5.160 -0.560 1.00 93.56 88 PHE A CA 1
ATOM 694 C C . PHE A 1 88 ? -2.145 6.210 -1.684 1.00 93.56 88 PHE A C 1
ATOM 696 O O . PHE A 1 88 ? -1.855 7.371 -1.419 1.00 93.56 88 PHE A O 1
ATOM 703 N N . ASP A 1 89 ? -2.391 5.824 -2.944 1.00 92.94 89 ASP A N 1
ATOM 704 C CA . ASP A 1 89 ? -2.262 6.733 -4.097 1.00 92.94 89 ASP A CA 1
ATOM 705 C C . ASP A 1 89 ? -3.402 7.767 -4.181 1.00 92.94 89 ASP A C 1
ATOM 707 O O . ASP A 1 89 ? -3.232 8.834 -4.767 1.00 92.94 89 ASP A O 1
ATOM 711 N N . THR A 1 90 ? -4.572 7.470 -3.604 1.00 94.94 90 THR A N 1
ATOM 712 C CA . THR A 1 90 ? -5.729 8.383 -3.581 1.00 94.94 90 THR A CA 1
ATOM 713 C C . THR A 1 90 ? -6.262 8.540 -2.166 1.00 94.94 90 THR A C 1
ATOM 715 O O . THR A 1 90 ? -6.139 7.625 -1.349 1.00 94.94 90 THR A O 1
ATOM 718 N N . PHE A 1 91 ? -6.915 9.672 -1.891 1.00 95.44 91 PHE A N 1
ATOM 719 C CA . PHE A 1 91 ? -7.471 9.959 -0.569 1.00 95.44 91 PHE A CA 1
ATOM 720 C C . PHE A 1 91 ? -8.460 8.885 -0.093 1.00 95.44 91 PHE A C 1
ATOM 722 O O . PHE A 1 91 ? -8.360 8.438 1.044 1.00 95.44 91 PHE A O 1
ATOM 729 N N . SER A 1 92 ? -9.370 8.420 -0.954 1.00 95.06 92 SER A N 1
ATOM 730 C CA . SER A 1 92 ? -10.390 7.435 -0.569 1.00 95.06 92 SER A CA 1
ATOM 731 C C . SER A 1 92 ? -9.786 6.083 -0.175 1.00 95.06 92 SER A C 1
ATOM 733 O O . SER A 1 92 ? -10.148 5.531 0.863 1.00 95.06 92 SER A O 1
ATOM 735 N N . TRP A 1 93 ? -8.832 5.564 -0.959 1.00 95.12 93 TRP A N 1
ATOM 736 C CA . TRP A 1 93 ? -8.149 4.302 -0.636 1.00 95.12 93 TRP A CA 1
ATOM 737 C C . TRP A 1 93 ? -7.225 4.435 0.580 1.00 95.12 93 TRP A C 1
ATOM 739 O O . TRP A 1 93 ? -7.159 3.519 1.404 1.00 95.12 93 TRP A O 1
ATOM 749 N N . ALA A 1 94 ? -6.581 5.594 0.748 1.00 94.62 94 ALA A N 1
ATOM 750 C CA . ALA A 1 94 ? -5.795 5.897 1.938 1.00 94.62 94 ALA A CA 1
ATOM 751 C C . ALA A 1 94 ? -6.679 5.953 3.194 1.00 94.62 94 ALA A C 1
ATOM 753 O O . ALA A 1 94 ? -6.334 5.355 4.211 1.00 94.62 94 ALA A O 1
ATOM 754 N N . PHE A 1 95 ? -7.840 6.610 3.119 1.00 93.25 95 PHE A N 1
ATOM 755 C CA . PHE A 1 95 ? -8.806 6.670 4.213 1.00 93.25 95 PHE A CA 1
ATOM 756 C C . PHE A 1 95 ? -9.331 5.281 4.578 1.00 93.25 95 PHE A C 1
ATOM 758 O O . PHE A 1 95 ? -9.341 4.934 5.755 1.00 93.25 95 PHE A O 1
ATOM 765 N N . LEU A 1 96 ? -9.690 4.453 3.590 1.00 93.31 96 LEU A N 1
ATOM 766 C CA . LEU A 1 96 ? -10.106 3.071 3.837 1.00 93.31 96 LEU A CA 1
ATOM 767 C C . LEU A 1 96 ? -8.995 2.257 4.521 1.00 93.31 96 LEU A C 1
ATOM 769 O O . LEU A 1 96 ? -9.257 1.525 5.472 1.00 93.31 96 LEU A O 1
ATOM 773 N N . SER A 1 97 ? -7.747 2.416 4.073 1.00 93.12 97 SER A N 1
ATOM 774 C CA . SER A 1 97 ? -6.586 1.740 4.664 1.00 93.12 97 SER A CA 1
ATOM 775 C C . SER A 1 97 ? -6.324 2.197 6.104 1.00 93.12 97 SER A C 1
ATOM 777 O O . SER A 1 97 ? -6.017 1.375 6.963 1.00 93.12 97 SER A O 1
ATOM 779 N N . LEU A 1 98 ? -6.491 3.488 6.399 1.00 91.06 98 LEU A N 1
ATOM 780 C CA . LEU A 1 98 ? -6.413 4.026 7.760 1.00 91.06 98 LEU A CA 1
ATOM 781 C C . LEU A 1 98 ? -7.563 3.535 8.638 1.00 91.06 98 LEU A C 1
ATOM 783 O O . LEU A 1 98 ? -7.333 3.153 9.780 1.00 91.06 98 LEU A O 1
ATOM 787 N N . PHE A 1 99 ? -8.786 3.506 8.113 1.00 90.44 99 PHE A N 1
ATOM 788 C CA . PHE A 1 99 ? -9.943 2.971 8.824 1.00 90.44 99 PHE A CA 1
ATOM 789 C C . PHE A 1 99 ? -9.718 1.514 9.227 1.00 90.44 99 PHE A C 1
ATOM 791 O O . PHE A 1 99 ? -9.870 1.177 10.397 1.00 90.44 99 PHE A O 1
ATOM 798 N N . ARG A 1 100 ? -9.224 0.695 8.294 1.00 92.94 100 ARG A N 1
ATOM 799 C CA . ARG A 1 100 ? -8.806 -0.687 8.549 1.00 92.94 100 ARG A CA 1
ATOM 800 C C . ARG A 1 100 ? -7.753 -0.803 9.661 1.00 92.94 100 ARG A C 1
ATOM 802 O O . ARG A 1 100 ? -7.804 -1.741 10.453 1.00 92.94 100 ARG A O 1
ATOM 809 N N . LEU A 1 101 ? -6.810 0.142 9.749 1.00 91.75 101 LEU A N 1
ATOM 810 C CA . LEU A 1 101 ? -5.832 0.193 10.846 1.00 91.75 101 LEU A CA 1
ATOM 811 C C . LEU A 1 101 ? -6.474 0.544 12.192 1.00 91.75 101 LEU A C 1
ATOM 813 O O . LEU A 1 101 ? -6.088 -0.026 13.209 1.00 91.75 101 LEU A O 1
ATOM 817 N N . MET A 1 102 ? -7.449 1.456 12.207 1.00 88.50 102 MET A N 1
ATOM 818 C CA . MET A 1 102 ? -8.145 1.859 13.433 1.00 88.50 102 MET A CA 1
ATOM 819 C C . MET A 1 102 ? -9.050 0.750 13.984 1.00 88.50 102 MET A C 1
ATOM 821 O O . MET A 1 102 ? -9.164 0.609 15.198 1.00 88.50 102 MET A O 1
ATOM 825 N N . THR A 1 103 ? -9.670 -0.048 13.113 1.00 88.31 103 THR A N 1
ATOM 826 C CA . THR A 1 103 ? -10.516 -1.187 13.507 1.00 88.31 103 THR A CA 1
ATOM 827 C C . THR A 1 103 ? -9.734 -2.476 13.748 1.00 88.31 103 THR A C 1
ATOM 829 O O . THR A 1 103 ? -10.331 -3.471 14.145 1.00 88.31 103 THR A O 1
ATOM 832 N N . GLN A 1 104 ? -8.415 -2.465 13.520 1.00 89.38 104 GLN A N 1
ATOM 833 C CA . GLN A 1 104 ? -7.541 -3.635 13.637 1.00 89.38 104 GLN A CA 1
ATOM 834 C C . GLN A 1 104 ? -7.995 -4.820 12.760 1.00 89.38 104 GLN A C 1
ATOM 836 O O . GLN A 1 104 ? -7.833 -5.980 13.135 1.00 89.38 104 GLN A O 1
ATOM 841 N N . ASP A 1 105 ? -8.523 -4.544 11.566 1.00 92.12 105 ASP A N 1
ATOM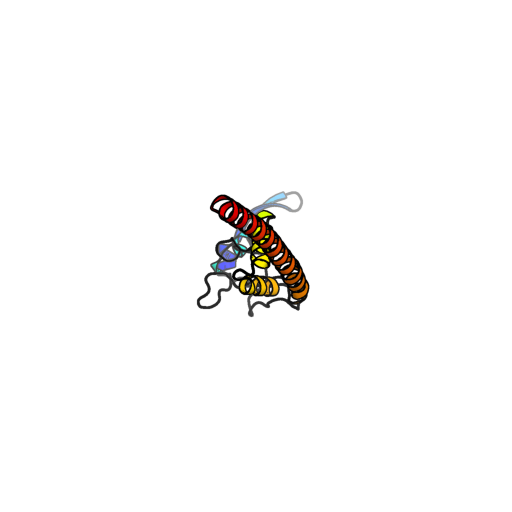 842 C CA . ASP A 1 105 ? -8.999 -5.579 10.642 1.00 92.12 105 ASP A CA 1
ATOM 843 C C . ASP A 1 105 ? -7.897 -6.023 9.664 1.00 92.12 105 ASP A C 1
ATOM 845 O O . ASP A 1 105 ? -7.487 -5.280 8.764 1.00 92.12 105 ASP A O 1
ATOM 849 N N . PHE A 1 106 ? -7.371 -7.238 9.855 1.00 92.56 106 PHE A N 1
ATOM 850 C CA . PHE A 1 106 ? -6.277 -7.823 9.061 1.00 92.56 106 PHE A CA 1
ATOM 851 C C . PHE A 1 106 ? -5.092 -6.853 8.868 1.00 92.56 106 PHE A C 1
ATOM 853 O O . PHE A 1 106 ? -4.467 -6.773 7.804 1.00 92.56 106 PHE A O 1
ATOM 860 N N . TRP A 1 107 ? -4.837 -6.011 9.866 1.00 93.50 107 TRP A N 1
ATOM 861 C CA . TRP A 1 107 ? -3.944 -4.861 9.770 1.00 93.50 107 TRP A CA 1
ATOM 862 C C . TRP A 1 107 ? -2.473 -5.265 9.642 1.00 93.50 107 TRP A C 1
ATOM 864 O O . TRP A 1 107 ? -1.680 -4.533 9.050 1.00 93.50 107 TRP A O 1
ATOM 874 N N . GLU A 1 108 ? -2.105 -6.441 10.144 1.00 93.69 108 GLU A N 1
ATOM 875 C CA . GLU A 1 108 ? -0.751 -6.982 10.125 1.00 93.69 108 GLU A CA 1
ATOM 876 C C . GLU A 1 108 ? -0.244 -7.211 8.698 1.00 93.69 108 GLU A C 1
ATOM 878 O O . GLU A 1 108 ? 0.921 -6.937 8.407 1.00 93.69 108 GLU A O 1
ATOM 883 N N . ASN A 1 109 ? -1.123 -7.622 7.780 1.00 93.50 109 ASN A N 1
ATOM 884 C CA . ASN A 1 109 ? -0.772 -7.763 6.370 1.00 93.50 109 ASN A CA 1
ATOM 885 C C . ASN A 1 109 ? -0.476 -6.390 5.747 1.00 93.50 109 ASN A C 1
ATOM 887 O O . ASN A 1 109 ? 0.556 -6.197 5.108 1.00 93.50 109 ASN A O 1
ATOM 891 N N . LEU A 1 110 ? -1.335 -5.393 5.995 1.00 94.12 110 LEU A N 1
ATOM 892 C CA . LEU A 1 110 ? -1.119 -4.022 5.516 1.00 94.12 110 LEU A CA 1
ATOM 893 C C . LEU A 1 110 ? 0.182 -3.426 6.079 1.00 94.12 110 LEU A C 1
ATOM 895 O O . LEU A 1 110 ? 0.944 -2.783 5.352 1.00 94.12 110 LEU A O 1
ATOM 899 N N . TYR A 1 111 ? 0.450 -3.673 7.359 1.00 94.31 111 TYR A N 1
ATOM 900 C CA . TYR A 1 111 ? 1.675 -3.279 8.042 1.00 94.31 111 TYR A CA 1
ATOM 901 C C . TYR A 1 111 ? 2.921 -3.877 7.376 1.00 94.31 111 TYR A C 1
ATOM 903 O O . TYR A 1 111 ? 3.838 -3.138 7.012 1.00 94.31 111 TYR A O 1
ATOM 911 N N . GLN A 1 112 ? 2.938 -5.193 7.143 1.00 94.12 112 GLN A N 1
ATOM 912 C CA . GLN A 1 112 ? 4.062 -5.872 6.493 1.00 94.12 112 GLN A CA 1
ATOM 913 C C . GLN A 1 112 ? 4.293 -5.369 5.064 1.00 94.12 112 GLN A C 1
ATOM 915 O O . GLN A 1 112 ? 5.435 -5.076 4.701 1.00 94.12 112 GLN A O 1
ATOM 920 N N . LEU A 1 113 ? 3.226 -5.208 4.272 1.00 94.38 113 LEU A N 1
ATOM 921 C CA . LEU A 1 113 ? 3.310 -4.679 2.906 1.00 94.38 113 LEU A CA 1
ATOM 922 C C . LEU A 1 113 ? 3.902 -3.263 2.894 1.00 94.38 113 LEU A C 1
ATOM 924 O O . LEU A 1 113 ? 4.799 -2.966 2.104 1.00 94.38 113 LEU A O 1
ATOM 928 N N . THR A 1 114 ? 3.452 -2.404 3.811 1.00 93.88 114 THR A N 1
ATOM 929 C CA . THR A 1 114 ? 3.897 -1.007 3.883 1.00 93.88 114 THR A CA 1
ATOM 930 C C . THR A 1 114 ? 5.353 -0.900 4.316 1.00 93.88 114 THR A C 1
ATOM 932 O O . THR A 1 114 ? 6.125 -0.193 3.673 1.00 93.88 114 THR A O 1
ATOM 935 N N . LEU A 1 115 ? 5.771 -1.626 5.359 1.00 94.56 115 LEU A N 1
ATOM 936 C CA . LEU A 1 115 ? 7.170 -1.603 5.796 1.00 94.56 115 LEU A CA 1
ATOM 937 C C . LEU A 1 115 ? 8.114 -2.190 4.752 1.00 94.56 115 LEU A C 1
ATOM 939 O O . LEU A 1 115 ? 9.237 -1.708 4.605 1.00 94.56 115 LEU A O 1
ATOM 943 N N . ARG A 1 116 ? 7.670 -3.207 4.007 1.00 94.50 116 ARG A N 1
ATOM 944 C CA . ARG A 1 116 ? 8.470 -3.775 2.923 1.00 94.50 116 ARG A CA 1
ATOM 945 C C . ARG A 1 116 ? 8.660 -2.781 1.775 1.00 94.50 116 ARG A C 1
ATOM 947 O O . ARG A 1 116 ? 9.747 -2.742 1.209 1.00 94.50 116 ARG A O 1
ATOM 954 N N . ALA A 1 117 ? 7.643 -1.985 1.451 1.00 93.69 117 ALA A N 1
ATOM 955 C CA . ALA A 1 117 ? 7.708 -1.005 0.369 1.00 93.69 117 ALA A CA 1
ATOM 956 C C . ALA A 1 117 ? 8.417 0.306 0.764 1.00 93.69 117 ALA A C 1
ATOM 958 O O . ALA A 1 117 ? 9.234 0.819 0.006 1.00 93.69 117 ALA A O 1
ATOM 959 N N . ALA A 1 118 ? 8.113 0.861 1.939 1.00 92.81 118 ALA A N 1
ATOM 960 C CA . ALA A 1 118 ? 8.579 2.189 2.347 1.00 92.81 118 ALA A CA 1
ATOM 961 C C . ALA A 1 118 ? 9.838 2.158 3.231 1.00 92.81 118 ALA A C 1
ATOM 963 O O . ALA A 1 118 ? 10.675 3.056 3.140 1.00 92.81 118 ALA A O 1
ATOM 964 N N . GLY A 1 119 ? 9.979 1.132 4.073 1.00 93.75 119 GLY A N 1
ATOM 965 C CA . GLY A 1 119 ? 11.064 1.005 5.045 1.00 93.75 119 GLY A CA 1
ATOM 966 C C . GLY A 1 119 ? 10.567 0.756 6.467 1.00 93.75 119 GLY A C 1
ATOM 967 O O . GLY A 1 119 ? 9.464 1.153 6.848 1.00 93.75 119 GLY A O 1
ATOM 968 N N . LYS A 1 120 ? 11.405 0.106 7.278 1.00 92.62 120 LYS A N 1
ATOM 969 C CA . LYS A 1 120 ? 11.103 -0.235 8.680 1.00 92.62 120 LYS A CA 1
ATOM 970 C C . LYS A 1 120 ? 10.948 0.989 9.584 1.00 92.62 120 LYS A C 1
ATOM 972 O O . LYS A 1 120 ? 10.226 0.910 10.576 1.00 92.62 120 LYS A O 1
ATOM 977 N N . THR A 1 121 ? 11.564 2.121 9.239 1.00 91.94 121 THR A N 1
ATOM 978 C CA . THR A 1 121 ? 11.468 3.370 10.019 1.00 91.94 121 THR A CA 1
ATOM 979 C C . THR A 1 121 ? 10.018 3.852 10.177 1.00 91.94 121 THR A C 1
ATOM 981 O O . THR A 1 121 ? 9.645 4.394 11.218 1.00 91.94 121 THR A O 1
ATOM 984 N N . TYR A 1 122 ? 9.153 3.564 9.198 1.00 92.19 122 TYR A N 1
ATOM 985 C CA . TYR A 1 122 ? 7.729 3.911 9.237 1.00 92.19 122 TYR A CA 1
ATOM 986 C C . TYR A 1 122 ? 6.911 3.110 10.264 1.00 92.19 122 TYR A C 1
ATOM 988 O O . TYR A 1 122 ? 5.720 3.365 10.423 1.00 92.19 122 TYR A O 1
ATOM 996 N N . MET A 1 123 ? 7.521 2.196 11.029 1.00 92.12 123 MET A N 1
ATOM 997 C CA . MET A 1 123 ? 6.868 1.529 12.162 1.00 92.12 123 MET A CA 1
ATOM 998 C C . MET A 1 123 ? 6.265 2.536 13.153 1.00 92.12 123 MET A C 1
ATOM 1000 O O . MET A 1 123 ? 5.185 2.291 13.687 1.00 92.12 123 MET A O 1
ATOM 1004 N N . ILE A 1 124 ? 6.915 3.689 13.356 1.00 93.56 124 ILE A N 1
ATOM 1005 C CA . ILE A 1 124 ? 6.445 4.709 14.303 1.00 93.56 124 ILE A CA 1
ATOM 1006 C C . ILE A 1 124 ? 5.066 5.263 13.919 1.00 93.56 124 ILE A C 1
ATOM 1008 O O . ILE A 1 124 ? 4.234 5.507 14.787 1.00 93.56 124 ILE A O 1
ATOM 1012 N N . PHE A 1 125 ? 4.793 5.389 12.617 1.00 92.81 125 PHE A N 1
ATOM 1013 C CA . PHE A 1 125 ? 3.497 5.829 12.111 1.00 92.81 125 PHE A CA 1
ATOM 1014 C C . PHE A 1 125 ? 2.393 4.836 12.490 1.00 92.81 125 PHE A C 1
ATOM 1016 O O . PHE A 1 125 ? 1.355 5.239 13.008 1.00 92.81 125 PHE A O 1
ATOM 1023 N N . PHE A 1 126 ? 2.644 3.537 12.309 1.00 92.81 126 PHE A N 1
ATOM 1024 C CA . PHE A 1 126 ? 1.687 2.493 12.677 1.00 92.81 126 PHE A CA 1
ATOM 1025 C C . PHE A 1 126 ? 1.412 2.464 14.176 1.00 92.81 126 PHE A C 1
ATOM 1027 O O . PHE A 1 126 ? 0.255 2.371 14.571 1.00 92.81 126 PHE A O 1
ATOM 1034 N N . VAL A 1 127 ? 2.445 2.598 15.011 1.00 91.44 127 VAL A N 1
ATOM 1035 C CA . VAL A 1 127 ? 2.272 2.649 16.470 1.00 91.44 127 VAL A CA 1
ATOM 1036 C C . VAL A 1 127 ? 1.384 3.826 16.868 1.00 91.44 127 VAL A C 1
ATOM 1038 O O . VAL A 1 127 ? 0.450 3.642 17.644 1.00 91.44 127 VAL A O 1
ATOM 1041 N N . LEU A 1 128 ? 1.623 5.016 16.309 1.00 92.00 128 LEU A N 1
ATOM 1042 C CA . LEU A 1 128 ? 0.815 6.200 16.603 1.00 92.00 128 LEU A CA 1
ATOM 1043 C C . LEU A 1 128 ? -0.639 6.028 16.157 1.00 92.00 128 LEU A C 1
ATOM 1045 O O . LEU A 1 128 ? -1.541 6.289 16.948 1.00 92.00 128 LEU A O 1
ATOM 1049 N N . VAL A 1 129 ? -0.879 5.565 14.928 1.00 91.12 129 VAL A N 1
ATOM 1050 C CA . VAL A 1 129 ? -2.238 5.387 14.389 1.00 91.12 129 VAL A CA 1
ATOM 1051 C C . VAL A 1 129 ? -3.002 4.306 15.145 1.00 91.12 129 VAL A C 1
ATOM 1053 O O . VAL A 1 129 ? -4.162 4.517 15.482 1.00 91.12 129 VAL A O 1
ATOM 1056 N N . ILE A 1 130 ? -2.368 3.173 15.454 1.00 89.81 130 ILE A N 1
ATOM 1057 C CA . ILE A 1 130 ? -3.017 2.091 16.203 1.00 89.81 130 ILE A CA 1
ATOM 1058 C C . ILE A 1 130 ? -3.318 2.553 17.627 1.00 89.81 130 ILE A C 1
ATOM 1060 O O . ILE A 1 130 ? -4.434 2.351 18.099 1.00 89.81 130 ILE A O 1
ATOM 1064 N N . PHE A 1 131 ? -2.364 3.198 18.303 1.00 88.75 131 PHE A N 1
ATOM 1065 C CA . PHE A 1 131 ? -2.551 3.641 19.682 1.00 88.75 131 PHE A CA 1
ATOM 1066 C C . PHE A 1 131 ? -3.619 4.734 19.789 1.00 88.75 131 PHE A C 1
ATOM 1068 O O . PHE A 1 131 ? -4.588 4.569 20.524 1.00 88.75 131 PHE A O 1
ATOM 1075 N N . LEU A 1 132 ? -3.487 5.822 19.023 1.00 88.62 132 LEU A N 1
ATOM 1076 C CA . LEU A 1 132 ? -4.440 6.935 19.044 1.00 88.62 132 LEU A CA 1
ATOM 1077 C C . LEU A 1 132 ? -5.799 6.526 18.472 1.00 88.62 132 LEU A C 1
ATOM 1079 O O . LEU A 1 132 ? -6.827 6.864 19.051 1.00 88.62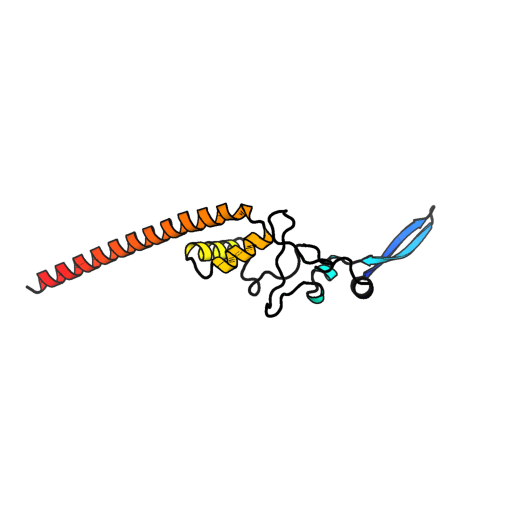 132 LEU A O 1
ATOM 1083 N N . GLY A 1 133 ? -5.812 5.787 17.362 1.00 87.06 133 GLY A N 1
ATOM 1084 C CA . GLY A 1 133 ? -7.031 5.369 16.674 1.00 87.06 133 GLY A CA 1
ATOM 1085 C C . GLY A 1 133 ? -7.853 4.377 17.487 1.00 87.06 133 GLY A C 1
ATOM 1086 O O . GLY A 1 133 ? -9.037 4.615 17.712 1.00 87.06 133 GLY A O 1
ATOM 1087 N N . SER A 1 134 ? -7.229 3.308 17.996 1.00 83.00 134 SER A N 1
ATOM 1088 C CA . SER A 1 134 ? -7.945 2.305 18.800 1.00 83.00 134 SER A CA 1
ATOM 1089 C C . SER A 1 134 ? -8.431 2.909 20.113 1.00 83.00 134 SER A C 1
ATOM 1091 O O . SER A 1 134 ? -9.578 2.702 20.494 1.00 83.00 134 SER A O 1
ATOM 1093 N N . PHE A 1 135 ? -7.593 3.704 20.790 1.00 86.31 135 PHE A N 1
ATOM 1094 C CA . PHE A 1 135 ? -7.992 4.378 22.025 1.00 86.31 135 PHE A CA 1
ATOM 1095 C C . PHE A 1 135 ? -9.174 5.320 21.786 1.00 86.31 135 PHE A C 1
ATOM 1097 O O . PHE A 1 135 ? -10.149 5.285 22.531 1.00 86.31 135 PHE A O 1
ATOM 1104 N N . TYR A 1 136 ? -9.126 6.130 20.726 1.00 86.06 136 TYR A N 1
ATOM 1105 C CA . TYR A 1 136 ? -10.210 7.050 20.401 1.00 86.06 136 TYR A CA 1
ATOM 1106 C C . TYR A 1 136 ? -11.514 6.316 20.065 1.00 86.06 136 TYR A C 1
ATOM 1108 O O . TYR A 1 136 ? -12.554 6.639 20.637 1.00 86.06 136 TYR A O 1
ATOM 1116 N N . LEU A 1 137 ? -11.465 5.302 19.193 1.00 83.88 137 LEU A N 1
ATOM 1117 C CA . LEU A 1 137 ? -12.657 4.549 18.799 1.00 83.88 137 LEU A CA 1
ATOM 1118 C C . LEU A 1 137 ? -13.258 3.757 19.962 1.00 83.88 137 LEU A C 1
ATOM 1120 O O . LEU A 1 137 ? -14.468 3.816 20.160 1.00 83.88 137 LEU A O 1
ATOM 1124 N N . ILE A 1 138 ? -12.440 3.059 20.757 1.00 84.81 138 ILE A N 1
ATOM 1125 C CA . ILE A 1 138 ? -12.926 2.289 21.911 1.00 84.81 138 ILE A CA 1
ATOM 1126 C C . ILE A 1 138 ? -13.573 3.223 22.933 1.00 84.81 138 ILE A C 1
ATOM 1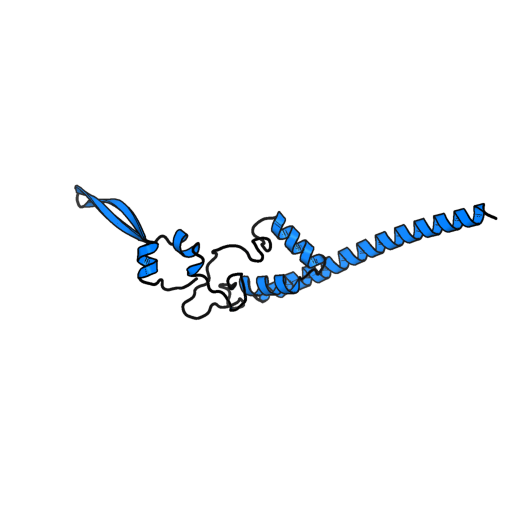128 O O . ILE A 1 138 ? -14.675 2.940 23.392 1.00 84.81 138 ILE A O 1
ATOM 1132 N N . ASN A 1 139 ? -12.948 4.359 23.254 1.00 88.06 139 ASN A N 1
ATOM 1133 C CA . ASN A 1 139 ? -13.518 5.302 24.217 1.00 88.06 139 ASN A CA 1
ATOM 1134 C C . ASN A 1 139 ? -14.821 5.931 23.722 1.00 88.06 139 ASN A C 1
ATOM 1136 O O . ASN A 1 139 ? -15.747 6.106 24.510 1.00 88.06 139 ASN A O 1
ATOM 1140 N N . LEU A 1 140 ? -14.916 6.243 22.427 1.00 88.44 140 LEU A N 1
ATOM 1141 C CA . LEU A 1 140 ? -16.142 6.778 21.844 1.00 88.44 140 LEU A CA 1
ATOM 1142 C C . LEU A 1 140 ? -17.263 5.730 21.882 1.00 88.44 140 LEU A C 1
ATOM 1144 O O . LEU A 1 140 ? -18.366 6.040 22.326 1.00 88.44 140 LEU A O 1
ATOM 1148 N N . ILE A 1 141 ? -16.977 4.483 21.493 1.00 90.38 141 ILE A N 1
ATOM 1149 C CA . ILE A 1 141 ? -17.951 3.385 21.554 1.00 90.38 141 ILE A CA 1
ATOM 1150 C C . ILE A 1 141 ? -18.397 3.142 22.999 1.00 90.38 141 ILE A C 1
ATOM 1152 O O . ILE A 1 141 ? -19.596 3.069 23.246 1.00 90.38 141 ILE A O 1
ATOM 1156 N N . LEU A 1 142 ? -17.468 3.067 23.958 1.00 90.25 142 LEU A N 1
ATOM 1157 C CA . LEU A 1 142 ? -17.798 2.874 25.374 1.00 90.25 142 LEU A CA 1
ATOM 1158 C C . LEU A 1 142 ? -18.678 4.003 25.916 1.00 90.25 142 LEU A C 1
ATOM 1160 O O . LEU A 1 142 ? -19.643 3.721 26.621 1.00 90.25 142 LEU A O 1
ATOM 1164 N N . ALA A 1 143 ? -18.387 5.257 25.562 1.00 95.00 143 ALA A N 1
ATOM 1165 C CA . ALA A 1 143 ? -19.202 6.397 25.969 1.00 95.00 143 ALA A CA 1
ATOM 1166 C C . ALA A 1 143 ? -20.630 6.308 25.409 1.00 95.00 143 ALA A C 1
ATOM 1168 O O . ALA A 1 143 ? -21.594 6.473 26.151 1.00 95.00 143 ALA A O 1
ATOM 1169 N N . VAL A 1 144 ? -20.782 6.003 24.116 1.00 94.50 144 VAL A N 1
ATOM 1170 C CA . VAL A 1 144 ? -22.102 5.875 23.473 1.00 94.50 144 VAL A CA 1
ATOM 1171 C C . VAL A 1 144 ? -22.890 4.698 24.040 1.00 94.50 144 VAL A C 1
ATOM 1173 O O . VAL A 1 144 ? -24.076 4.830 24.329 1.00 94.50 144 VAL A O 1
ATOM 1176 N N . VAL A 1 145 ? -22.230 3.559 24.236 1.00 95.12 145 VAL A N 1
ATOM 1177 C CA . VAL A 1 145 ? -22.841 2.364 24.818 1.00 95.12 145 VAL A CA 1
ATOM 1178 C C . VAL A 1 145 ? -23.299 2.638 26.252 1.00 95.12 145 VAL A C 1
ATOM 1180 O O . VAL A 1 145 ? -24.416 2.269 26.599 1.00 95.12 145 VAL A O 1
ATOM 1183 N N . ALA A 1 146 ? -22.493 3.327 27.065 1.00 95.25 146 ALA A N 1
ATOM 1184 C CA . ALA A 1 146 ? -22.871 3.702 28.427 1.00 95.25 146 ALA A CA 1
ATOM 1185 C C . ALA A 1 146 ? -24.094 4.632 28.461 1.00 95.25 146 ALA A C 1
ATOM 1187 O O . ALA A 1 146 ? -25.033 4.347 29.200 1.00 95.25 146 ALA A O 1
ATOM 1188 N N . MET A 1 147 ? -24.118 5.680 27.627 1.00 94.31 147 MET A N 1
ATOM 1189 C CA . MET A 1 147 ? -25.269 6.591 27.535 1.00 94.31 147 MET A CA 1
ATOM 1190 C C . MET A 1 147 ? -26.550 5.849 27.132 1.00 94.31 147 MET A C 1
ATOM 1192 O O . MET A 1 147 ? -27.587 6.020 27.764 1.00 94.31 147 MET A O 1
ATOM 1196 N N . ALA A 1 148 ? -26.475 4.963 26.133 1.00 94.56 148 ALA A N 1
ATOM 1197 C CA . ALA A 1 148 ? -27.631 4.181 25.698 1.00 94.56 148 ALA A CA 1
ATOM 1198 C C . ALA A 1 148 ? -28.113 3.184 26.767 1.00 94.56 148 ALA A C 1
ATOM 1200 O O . ALA A 1 148 ? -29.316 3.005 26.943 1.00 94.56 148 ALA A O 1
ATOM 1201 N N . TYR A 1 149 ? -27.197 2.530 27.494 1.00 94.25 149 TYR A N 1
ATOM 1202 C CA . TYR A 1 149 ? -27.570 1.652 28.608 1.00 94.25 149 TYR A CA 1
ATOM 1203 C C . TYR A 1 149 ? -28.238 2.422 29.750 1.00 94.25 149 TYR A C 1
ATOM 1205 O O . TYR A 1 149 ? -29.180 1.904 30.347 1.00 94.25 149 TYR A O 1
ATOM 1213 N N . GLU A 1 150 ? -27.780 3.637 30.052 1.00 94.31 150 GLU A N 1
ATOM 1214 C CA . GLU A 1 150 ? -28.377 4.483 31.086 1.00 94.31 150 GLU A CA 1
ATOM 1215 C C . GLU A 1 150 ? -29.808 4.897 30.720 1.00 94.31 150 GLU A C 1
ATOM 1217 O O . GLU A 1 150 ? -30.711 4.712 31.536 1.00 94.31 150 GLU A O 1
ATOM 1222 N N . GLU A 1 151 ? -30.040 5.345 29.482 1.00 93.88 151 GLU A N 1
ATOM 1223 C CA . GLU A 1 151 ? -31.381 5.691 28.984 1.00 93.88 151 GLU A CA 1
ATOM 1224 C C . GLU A 1 151 ? -32.342 4.492 29.022 1.00 93.88 151 GLU A C 1
ATOM 1226 O O . GLU A 1 151 ? -33.478 4.611 29.481 1.00 93.88 151 GLU A O 1
ATOM 1231 N N . GLN A 1 152 ? -31.887 3.311 28.590 1.00 90.88 152 GLN A N 1
ATOM 1232 C CA . GLN A 1 152 ? -32.699 2.087 28.624 1.00 90.88 152 GLN A CA 1
ATOM 1233 C C . GLN A 1 152 ? -33.035 1.658 30.056 1.00 90.88 152 GLN A C 1
ATOM 1235 O O . GLN A 1 152 ? -34.162 1.249 30.348 1.00 90.88 152 GLN A O 1
ATOM 1240 N N . ASN A 1 153 ? -32.062 1.751 30.964 1.00 91.88 153 ASN A N 1
ATOM 1241 C CA . ASN A 1 153 ? -32.264 1.397 32.362 1.00 91.88 153 ASN A CA 1
ATOM 1242 C C . ASN A 1 153 ? -33.224 2.374 33.058 1.00 91.88 153 ASN A C 1
ATOM 1244 O O . ASN A 1 153 ? -34.091 1.929 33.806 1.00 91.88 153 ASN A O 1
ATOM 1248 N N . GLN A 1 154 ? -33.122 3.679 32.779 1.00 91.94 154 GLN A N 1
ATOM 1249 C CA . GLN A 1 154 ? -34.065 4.684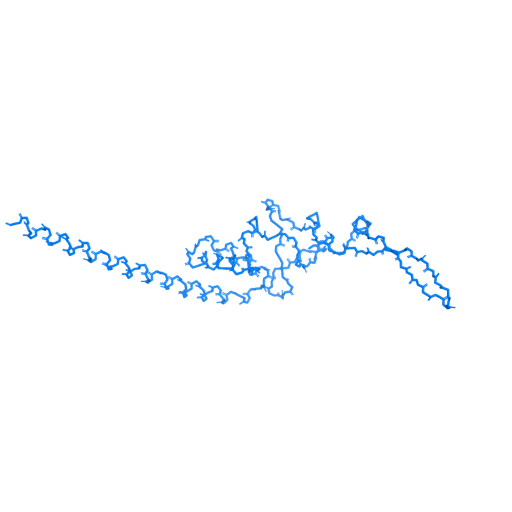 33.281 1.00 91.94 154 GLN A CA 1
ATOM 1250 C C . GLN A 1 154 ? -35.492 4.419 32.787 1.00 91.94 154 GLN A C 1
ATOM 1252 O O . GLN A 1 154 ? -36.402 4.338 33.607 1.00 91.94 154 GLN A O 1
ATOM 1257 N N . ALA A 1 155 ? -35.686 4.168 31.488 1.00 91.06 155 ALA A N 1
ATOM 1258 C CA . ALA A 1 155 ? -37.008 3.858 30.937 1.00 91.06 155 ALA A CA 1
ATOM 1259 C C . ALA A 1 155 ? -37.623 2.585 31.552 1.00 91.06 155 ALA A C 1
ATOM 1261 O O . ALA A 1 155 ? -38.808 2.546 31.873 1.00 91.06 155 ALA A O 1
ATOM 1262 N N . THR A 1 156 ? -36.807 1.548 31.769 1.00 88.94 156 THR A N 1
ATOM 1263 C CA . THR A 1 156 ? -37.271 0.292 32.382 1.00 88.94 156 THR A CA 1
ATOM 1264 C C . THR A 1 156 ? -37.691 0.487 33.844 1.00 88.94 156 THR A C 1
ATOM 1266 O O . THR A 1 156 ? -38.659 -0.130 34.288 1.00 88.94 156 THR A O 1
ATOM 1269 N N . LEU A 1 157 ? -36.981 1.339 34.596 1.00 89.62 157 LEU A N 1
ATOM 1270 C CA . LEU A 1 157 ? -37.333 1.680 35.979 1.00 89.62 157 LEU A CA 1
ATOM 1271 C C . LEU A 1 157 ? -38.655 2.458 36.045 1.00 89.62 157 LEU A C 1
ATOM 1273 O O . LEU A 1 157 ? -39.523 2.099 36.837 1.00 89.62 157 LEU A O 1
ATOM 1277 N N . GLU A 1 158 ? -38.847 3.452 35.176 1.00 89.31 158 GLU A N 1
ATOM 1278 C CA . GLU A 1 158 ? -40.098 4.222 35.100 1.00 89.31 158 GLU A CA 1
ATOM 1279 C C . GLU A 1 158 ? -41.302 3.339 34.728 1.00 89.31 158 GLU A C 1
ATOM 1281 O O . GLU A 1 158 ? -42.386 3.479 35.297 1.00 89.31 158 GLU A O 1
ATOM 1286 N N . GLU A 1 159 ? -41.127 2.379 33.815 1.00 86.88 159 GLU A N 1
ATOM 1287 C CA . GLU A 1 159 ? -42.177 1.410 33.481 1.00 86.88 159 GLU A CA 1
ATOM 1288 C C . GLU A 1 159 ? -42.522 0.461 34.636 1.00 86.88 159 GLU A C 1
ATOM 1290 O O . GLU A 1 159 ? -43.656 -0.021 34.710 1.00 86.88 159 GLU A O 1
ATOM 1295 N N . ALA A 1 160 ? -41.557 0.138 35.500 1.00 85.00 160 ALA A N 1
ATOM 1296 C CA . ALA A 1 160 ? -41.791 -0.700 36.670 1.00 85.00 160 ALA A CA 1
ATOM 1297 C C . ALA A 1 160 ? -42.584 0.060 37.743 1.00 85.00 160 ALA A C 1
ATOM 1299 O O . ALA A 1 160 ? -43.546 -0.491 38.269 1.00 85.00 160 ALA A O 1
ATOM 1300 N N . GLU A 1 161 ? -42.253 1.331 37.990 1.00 81.69 161 GLU A N 1
ATOM 1301 C CA . GLU A 1 161 ? -42.992 2.191 38.926 1.00 81.69 161 GLU A CA 1
ATOM 1302 C C . GLU A 1 161 ? -44.4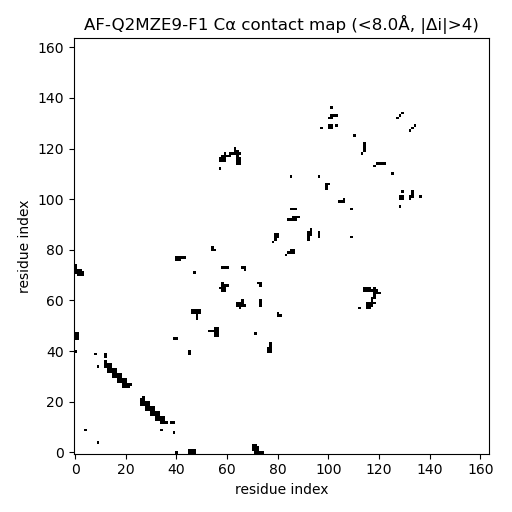36 2.453 38.473 1.00 81.69 161 GLU A C 1
ATOM 1304 O O . GLU A 1 161 ? -45.333 2.531 39.301 1.00 81.69 161 GLU A O 1
ATOM 1309 N N . GLN A 1 162 ? -44.701 2.546 37.165 1.00 77.88 162 GLN A N 1
ATOM 1310 C CA . GLN A 1 162 ? -46.069 2.713 36.646 1.00 77.88 162 GLN A CA 1
ATOM 1311 C C . GLN A 1 162 ? -46.927 1.439 36.704 1.00 77.88 162 GLN A C 1
ATOM 1313 O O . GLN A 1 162 ? -48.139 1.507 36.476 1.00 77.88 162 GLN A O 1
ATOM 1318 N N . LYS A 1 163 ? -46.314 0.273 36.937 1.00 73.12 163 LYS A N 1
ATOM 1319 C CA . LYS A 1 163 ? -47.011 -1.018 37.045 1.00 73.12 163 LYS A CA 1
ATOM 1320 C C . LYS A 1 163 ? -47.323 -1.412 38.496 1.00 73.12 163 LYS A C 1
ATOM 1322 O O . LYS A 1 163 ? -48.046 -2.395 38.673 1.00 73.12 163 LYS A O 1
ATOM 1327 N N . GLU A 1 164 ? -46.819 -0.675 39.488 1.00 54.91 164 GLU A N 1
ATOM 1328 C CA . GLU A 1 164 ? -47.204 -0.773 40.911 1.00 54.91 164 GLU A CA 1
ATOM 1329 C C . GLU A 1 164 ? -48.345 0.194 41.269 1.00 54.91 164 GLU A C 1
ATOM 1331 O O . GLU A 1 164 ? -49.207 -0.216 42.083 1.00 54.91 164 GLU A O 1
#

Foldseek 3Di:
DFPPDDPVLQVVQWDWDFDFDDDPNDTDTDTDIDGRPQVSQADCVRFDDDPPDPDGDAAAPDPQAADDDPRDDHDPGYADPPRNLQDDPDPVSVVVLLVCLLVVPVNVVSVNNCCNHPGPVCVVVSVCSNVVSVVVVVVVVVVVVVVVVVVVVVVVVVVVVVVD

Sequence (164 aa):
IQWPPTNASLEEHSIEKNITVDNNGTIVNETVFEFDWKSYIQDTRYHYFLEGVLDALLCGNSSDAGQCPEGYMCVKAGRNPNYGYTSFDTFSWAFLSLFRLMTQDFWENLYQLTLRAAGKTYMIFFVLVIFLGSFYLINLILAVVAMAYEEQNQATLEEAEQKE

Solvent-accessible surface area (backbone atoms only — not comparable to full-atom values): 9421 Å² total; per-residue (Å²): 61,56,39,80,74,50,73,69,56,48,60,74,31,42,43,83,42,82,43,79,44,75,59,94,89,42,83,41,84,44,83,43,79,44,74,39,62,70,63,52,51,55,40,66,87,44,45,54,60,52,91,96,47,92,52,66,67,66,38,23,92,44,96,60,20,27,74,64,62,90,57,36,45,78,71,99,60,68,80,49,46,78,94,50,65,54,44,73,90,44,71,69,40,31,50,52,53,50,49,32,41,36,70,61,55,75,33,68,59,58,48,52,54,48,29,24,32,68,12,52,78,59,53,60,57,53,54,50,47,38,54,54,35,33,53,50,52,51,52,51,51,52,51,53,52,49,54,52,50,51,54,52,50,51,53,54,51,55,56,52,64,74,72,109